Protein AF-A0A7C2NA12-F1 (afdb_monomer_lite)

Radius of gyration: 20.75 Å; chains: 1; bounding box: 58×26×37 Å

Foldseek 3Di:
DDPVVVVVVVVVVVLVPDDPVVVVVVVVVQVVDPVSVVVVVVVVVCVVCVPPDDDDVVVVVVVVVVVVVVVD

Structure (mmCIF, N/CA/C/O backbone):
data_AF-A0A7C2NA12-F1
#
_entry.id   AF-A0A7C2NA12-F1
#
loop_
_atom_site.group_PDB
_atom_site.id
_atom_site.type_symbol
_atom_site.label_atom_id
_atom_site.label_alt_id
_atom_site.label_comp_id
_atom_site.label_asym_id
_atom_site.label_entity_id
_atom_site.label_seq_id
_atom_site.pdbx_PDB_ins_code
_atom_site.Cartn_x
_atom_site.Cartn_y
_atom_site.Cartn_z
_atom_site.occupancy
_atom_site.B_iso_or_equiv
_atom_site.auth_seq_id
_atom_site.auth_comp_id
_atom_site.auth_asym_id
_atom_site.auth_atom_id
_atom_site.pdbx_PDB_model_num
ATOM 1 N N . MET A 1 1 ? -15.759 -13.840 -11.478 1.00 65.25 1 MET A N 1
ATOM 2 C CA . ME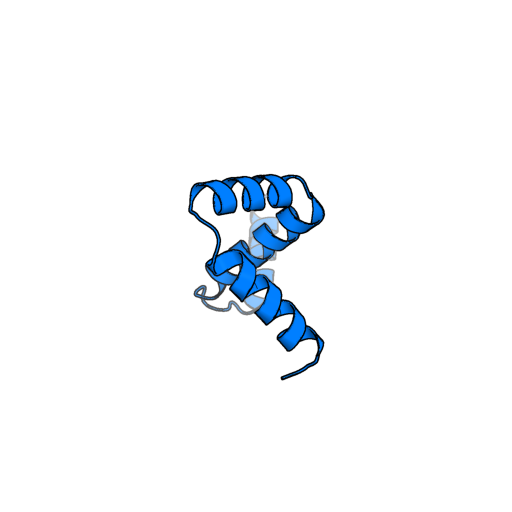T A 1 1 ? -15.133 -13.407 -10.219 1.00 65.25 1 MET A CA 1
ATOM 3 C C . MET A 1 1 ? -14.643 -14.641 -9.488 1.00 65.25 1 MET A C 1
ATOM 5 O O . MET A 1 1 ? -15.421 -15.577 -9.325 1.00 65.25 1 MET A O 1
ATOM 9 N N . SER A 1 2 ? -13.364 -14.696 -9.134 1.00 94.62 2 SER A N 1
ATOM 10 C CA . SER A 1 2 ? -12.824 -15.820 -8.366 1.00 94.62 2 SER A CA 1
ATOM 11 C C . SER A 1 2 ? -13.266 -15.740 -6.893 1.00 94.62 2 SER A C 1
ATOM 13 O O . SER A 1 2 ? -13.534 -14.646 -6.390 1.00 94.62 2 SER A O 1
ATOM 15 N N . PRO A 1 3 ? -13.309 -16.862 -6.146 1.00 90.25 3 PRO A N 1
ATOM 16 C CA . PRO A 1 3 ? -13.608 -16.835 -4.710 1.00 90.25 3 PRO A CA 1
ATOM 17 C C . PRO A 1 3 ? -12.679 -15.910 -3.905 1.00 90.25 3 PRO A C 1
ATOM 19 O O . PRO A 1 3 ? -13.084 -15.345 -2.890 1.00 90.25 3 PRO A O 1
ATOM 22 N N . ARG A 1 4 ? -11.434 -15.726 -4.367 1.00 91.31 4 ARG A N 1
ATOM 23 C CA . ARG A 1 4 ? -10.457 -14.811 -3.757 1.00 91.31 4 ARG A CA 1
ATOM 24 C C . ARG A 1 4 ? -10.841 -13.347 -3.973 1.00 91.31 4 ARG A C 1
ATOM 26 O O . ARG A 1 4 ? -10.830 -12.578 -3.017 1.00 91.31 4 ARG A O 1
ATOM 33 N N . GLU A 1 5 ? -11.226 -12.987 -5.194 1.00 91.31 5 GLU A N 1
ATOM 34 C CA . GLU A 1 5 ? -11.708 -11.640 -5.529 1.00 91.31 5 GLU A CA 1
ATOM 35 C C . GLU A 1 5 ? -12.993 -11.295 -4.769 1.00 91.31 5 GLU A C 1
ATOM 37 O O . GLU A 1 5 ? -13.087 -10.214 -4.194 1.00 91.31 5 GLU A O 1
ATOM 42 N N . ALA A 1 6 ? -13.940 -12.236 -4.687 1.00 94.38 6 ALA A N 1
ATOM 43 C CA . ALA A 1 6 ? -15.188 -12.042 -3.948 1.00 94.38 6 ALA A CA 1
ATOM 44 C C . ALA A 1 6 ? -14.926 -11.780 -2.456 1.00 94.38 6 ALA A C 1
ATOM 46 O O . ALA A 1 6 ? -15.497 -10.869 -1.859 1.00 94.38 6 ALA A O 1
ATOM 47 N N . LYS A 1 7 ? -14.002 -12.539 -1.851 1.00 94.31 7 LYS A N 1
ATOM 48 C CA . LYS A 1 7 ? -13.592 -12.320 -0.461 1.00 94.31 7 LYS A CA 1
ATOM 49 C C . LYS A 1 7 ? -12.968 -10.935 -0.273 1.00 94.31 7 LYS A C 1
ATOM 51 O O . LYS A 1 7 ? -13.327 -10.242 0.675 1.00 94.31 7 LYS A O 1
ATOM 56 N N . ALA A 1 8 ? -12.067 -10.524 -1.164 1.00 95.19 8 ALA A N 1
ATOM 57 C CA . ALA A 1 8 ? -11.435 -9.206 -1.106 1.00 95.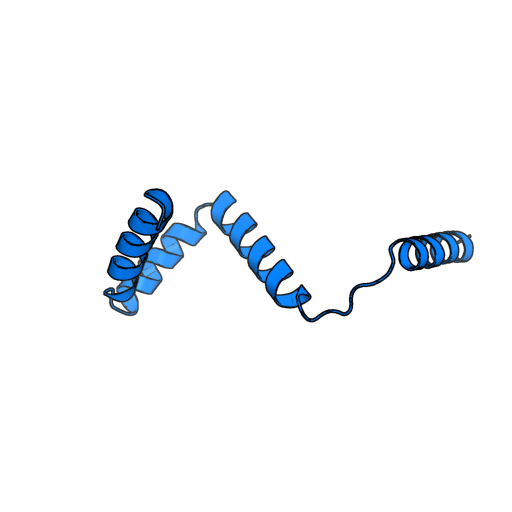19 8 ALA A CA 1
ATOM 58 C C . ALA A 1 8 ? -12.460 -8.061 -1.212 1.00 95.19 8 ALA A C 1
ATOM 60 O O . ALA A 1 8 ? -12.361 -7.071 -0.485 1.00 95.19 8 ALA A O 1
ATOM 61 N N . GLU A 1 9 ? -13.479 -8.213 -2.059 1.00 95.25 9 GLU A N 1
ATOM 62 C CA . GLU A 1 9 ? -14.525 -7.205 -2.241 1.00 95.25 9 GLU A CA 1
ATOM 63 C C . GLU A 1 9 ? -15.377 -6.995 -0.981 1.00 95.25 9 GLU A C 1
ATOM 65 O O . GLU A 1 9 ? -15.672 -5.851 -0.626 1.00 95.25 9 GLU A O 1
ATOM 70 N N . VAL A 1 10 ? -15.683 -8.062 -0.234 1.00 96.62 10 VAL A N 1
ATOM 71 C CA . VAL A 1 10 ? -16.386 -7.949 1.058 1.00 96.62 10 VAL A CA 1
ATOM 72 C C . VAL A 1 10 ? -15.583 -7.100 2.050 1.00 96.62 10 VAL A C 1
ATOM 74 O O . VAL A 1 10 ? -16.135 -6.194 2.679 1.00 96.62 10 VAL A O 1
ATOM 77 N N . PHE A 1 11 ? -14.271 -7.333 2.166 1.00 95.56 11 PHE A N 1
ATOM 78 C CA . PHE A 1 11 ? -13.411 -6.528 3.045 1.00 95.56 11 PHE A CA 1
ATOM 79 C C . PHE A 1 11 ? -13.307 -5.075 2.574 1.00 95.56 11 PHE A C 1
ATOM 81 O O . PHE A 1 11 ? -13.319 -4.160 3.400 1.00 95.56 11 PHE A O 1
ATOM 88 N N . LEU A 1 12 ? -13.272 -4.842 1.260 1.00 96.19 12 LEU A N 1
ATOM 89 C CA . LEU A 1 12 ? -13.281 -3.495 0.698 1.00 96.19 12 LEU A CA 1
ATOM 90 C C . LEU A 1 12 ? -14.587 -2.754 1.017 1.00 96.19 12 LEU A C 1
ATOM 92 O O . LEU A 1 12 ? -14.547 -1.577 1.379 1.00 96.19 12 LEU A O 1
ATOM 96 N N . MET A 1 13 ? -15.737 -3.423 0.910 1.00 97.19 13 MET A N 1
ATOM 97 C CA . MET A 1 13 ? -17.029 -2.850 1.294 1.00 97.19 13 MET A CA 1
ATOM 98 C C . MET A 1 13 ? -17.066 -2.502 2.782 1.00 97.19 13 MET A C 1
ATOM 100 O O . MET A 1 13 ? -17.438 -1.381 3.134 1.00 97.19 13 MET A O 1
ATOM 104 N N . ALA A 1 14 ? -16.617 -3.418 3.644 1.00 97.19 14 ALA A N 1
ATOM 105 C CA . ALA A 1 14 ? -16.534 -3.177 5.081 1.00 97.19 14 ALA A CA 1
ATOM 106 C C . ALA A 1 14 ? -15.645 -1.962 5.394 1.00 97.19 14 ALA A C 1
ATOM 108 O O . ALA A 1 14 ? -16.061 -1.056 6.114 1.00 97.19 14 ALA A O 1
ATOM 109 N N . PHE A 1 15 ? -14.462 -1.879 4.777 1.00 96.88 15 PHE A N 1
ATOM 110 C CA . PHE A 1 15 ? -13.558 -0.740 4.932 1.00 96.88 15 PHE A CA 1
ATOM 111 C C . PHE A 1 15 ? -14.175 0.576 4.436 1.00 96.88 15 PHE A C 1
ATOM 113 O O . PHE A 1 15 ? -14.036 1.614 5.086 1.00 96.88 15 PHE A O 1
ATOM 120 N N . LYS A 1 16 ? -14.883 0.564 3.298 1.00 96.50 16 LYS A N 1
ATOM 121 C CA . LYS A 1 16 ? -15.560 1.755 2.757 1.00 96.50 16 LYS A CA 1
ATOM 122 C C . LYS A 1 16 ? -16.631 2.289 3.709 1.00 96.50 16 LYS A C 1
ATOM 124 O O . LYS A 1 16 ? -16.731 3.514 3.822 1.00 96.50 16 LYS A O 1
ATOM 129 N N . GLY A 1 17 ? -17.343 1.401 4.406 1.00 97.31 17 GLY A N 1
ATOM 130 C CA . GLY A 1 17 ? -18.372 1.737 5.395 1.00 97.31 17 GLY A CA 1
ATOM 131 C C . GLY A 1 17 ? -17.851 2.397 6.677 1.00 97.31 17 GLY A C 1
ATOM 132 O O . GLY A 1 17 ? -18.621 3.045 7.377 1.00 97.31 17 GLY A O 1
ATOM 133 N N . LEU A 1 18 ? -16.551 2.295 6.968 1.00 97.75 18 LEU A N 1
ATOM 134 C CA . LEU A 1 18 ? -15.948 2.907 8.152 1.00 97.75 18 LEU A CA 1
ATOM 135 C C . LEU A 1 18 ? -15.957 4.445 8.097 1.00 97.75 18 LEU A C 1
ATOM 137 O O . LEU A 1 18 ? -15.722 5.071 7.050 1.00 97.75 18 LEU A O 1
ATOM 141 N N . THR A 1 19 ? -16.112 5.070 9.265 1.00 98.19 19 THR A N 1
ATOM 142 C CA . THR A 1 19 ? -15.893 6.509 9.450 1.00 98.19 19 THR A CA 1
ATOM 143 C C . THR A 1 19 ? -14.423 6.875 9.226 1.00 98.19 19 THR A C 1
ATOM 145 O O . THR A 1 19 ? -13.520 6.040 9.270 1.00 98.19 19 THR A O 1
ATOM 148 N N . LYS A 1 20 ? -14.128 8.167 9.032 1.00 97.25 20 LYS A N 1
ATOM 149 C CA . LYS A 1 20 ? -12.743 8.642 8.851 1.00 97.25 20 LYS A CA 1
ATOM 150 C C . LYS A 1 20 ? -11.823 8.283 10.031 1.00 97.25 20 LYS A C 1
ATOM 152 O O . LYS A 1 20 ? -10.647 7.998 9.811 1.00 97.25 20 LYS A O 1
ATOM 157 N N . LYS A 1 21 ? -12.344 8.294 11.265 1.00 98.00 21 LYS A N 1
ATOM 158 C CA . LYS A 1 21 ? -11.584 7.925 12.473 1.00 98.00 21 LYS A CA 1
ATOM 159 C C . LYS A 1 21 ? -11.259 6.432 12.488 1.00 98.00 21 LYS A C 1
ATOM 161 O O . LYS A 1 21 ? -10.111 6.063 12.700 1.00 98.00 21 LYS A O 1
ATOM 166 N N . GLU A 1 22 ? -12.240 5.588 12.188 1.00 97.81 22 GLU A N 1
ATOM 167 C CA . GLU A 1 22 ? -12.053 4.134 12.129 1.00 97.81 22 GLU A CA 1
ATOM 168 C C . GLU A 1 22 ? -11.119 3.724 10.990 1.00 97.81 22 GLU A C 1
ATOM 170 O O . GLU A 1 22 ? -10.243 2.888 11.193 1.00 97.81 22 GLU A O 1
ATOM 175 N N . LYS A 1 23 ? -11.222 4.375 9.822 1.00 97.94 23 LYS A N 1
ATOM 176 C CA . LYS A 1 23 ? -10.275 4.180 8.711 1.00 97.94 23 LYS A CA 1
ATOM 177 C C . LYS A 1 23 ? -8.843 4.472 9.135 1.00 97.94 23 LYS A C 1
ATOM 179 O O . LYS A 1 23 ? -7.947 3.707 8.797 1.00 97.94 23 LYS A O 1
ATOM 184 N N . ARG A 1 24 ? -8.622 5.551 9.892 1.00 97.44 24 ARG A N 1
ATOM 185 C CA . ARG A 1 24 ? -7.292 5.891 10.407 1.00 97.44 24 ARG A CA 1
ATOM 186 C C . ARG A 1 24 ? -6.758 4.797 11.334 1.00 97.44 24 ARG A C 1
ATOM 188 O O . ARG A 1 24 ? -5.656 4.325 11.102 1.00 97.44 24 ARG A O 1
ATOM 195 N N . ILE A 1 25 ? -7.556 4.348 12.302 1.00 97.69 25 ILE A N 1
ATOM 196 C CA . ILE A 1 25 ? -7.167 3.269 13.226 1.00 97.69 25 ILE A CA 1
ATOM 197 C C . ILE A 1 25 ? -6.856 1.974 12.463 1.00 97.69 25 ILE A C 1
ATOM 199 O O . ILE A 1 25 ? -5.892 1.280 12.777 1.00 97.69 25 ILE A O 1
ATOM 203 N N . PHE A 1 26 ? -7.664 1.639 11.455 1.00 96.56 26 PHE A N 1
ATOM 204 C CA . PHE A 1 26 ? -7.447 0.464 10.615 1.00 96.56 26 PHE A CA 1
ATOM 205 C C . PHE A 1 26 ? -6.114 0.546 9.858 1.00 96.56 26 PHE A C 1
ATOM 207 O O . PHE A 1 26 ? -5.318 -0.387 9.923 1.00 96.56 26 PHE A O 1
ATOM 214 N N . ILE A 1 27 ? -5.837 1.679 9.205 1.00 96.19 27 ILE A N 1
ATOM 215 C CA . ILE A 1 27 ? -4.577 1.906 8.482 1.00 96.19 27 ILE A CA 1
ATOM 216 C C . ILE A 1 27 ? -3.383 1.874 9.443 1.00 96.19 27 ILE A C 1
ATOM 218 O O . ILE A 1 27 ? -2.396 1.211 9.156 1.00 96.19 27 ILE A O 1
ATOM 222 N N . GLU A 1 28 ? -3.473 2.523 10.605 1.00 96.81 28 GLU A N 1
ATOM 223 C CA . GLU A 1 28 ? -2.412 2.501 11.622 1.00 96.81 28 GLU A CA 1
ATOM 224 C C . GLU A 1 28 ? -2.082 1.082 12.097 1.00 96.81 28 GLU A C 1
ATOM 226 O O . GLU A 1 28 ? -0.936 0.803 12.434 1.00 96.81 28 GLU A O 1
ATOM 231 N N . ARG A 1 29 ? -3.065 0.174 12.127 1.00 96.19 29 ARG A N 1
ATOM 232 C CA . ARG A 1 29 ? -2.824 -1.242 12.433 1.00 96.19 29 ARG A CA 1
ATOM 233 C C . ARG A 1 29 ? -2.132 -1.964 11.282 1.00 96.19 29 ARG A C 1
ATOM 235 O O . ARG A 1 29 ? -1.199 -2.707 11.554 1.00 96.19 29 ARG A O 1
ATOM 242 N N . LEU A 1 30 ? -2.549 -1.725 10.038 1.00 95.50 30 LEU A N 1
ATOM 243 C CA . 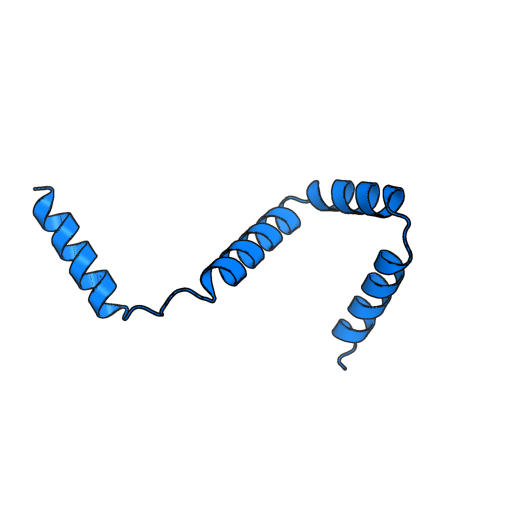LEU A 1 30 ? -1.895 -2.307 8.860 1.00 95.50 30 LEU A CA 1
ATOM 244 C C . LEU A 1 30 ? -0.433 -1.867 8.737 1.00 95.50 30 LEU A C 1
ATOM 246 O O . LEU A 1 30 ? 0.429 -2.685 8.460 1.00 95.50 30 LEU A O 1
ATOM 250 N N . LEU A 1 31 ? -0.133 -0.599 9.028 1.00 95.44 31 LEU A N 1
ATOM 251 C CA . LEU A 1 31 ? 1.230 -0.061 8.968 1.00 95.44 31 LEU A CA 1
ATOM 252 C C . LEU A 1 31 ? 2.184 -0.629 10.036 1.00 95.44 31 LEU A C 1
ATOM 254 O O . LEU A 1 31 ? 3.377 -0.346 9.988 1.00 95.44 31 LEU A O 1
ATOM 258 N N . LYS A 1 32 ? 1.688 -1.399 11.015 1.00 96.56 32 LYS A N 1
ATOM 259 C CA . LYS A 1 32 ? 2.545 -2.123 11.971 1.00 96.56 32 LYS A CA 1
ATOM 260 C C . LYS A 1 32 ? 3.071 -3.439 11.409 1.00 96.56 32 LYS A C 1
ATOM 262 O O . LYS A 1 32 ? 4.013 -3.989 11.973 1.00 96.56 32 LYS A O 1
ATOM 267 N N . ASP A 1 33 ? 2.451 -3.948 10.351 1.00 96.94 33 ASP A N 1
ATOM 268 C CA . ASP A 1 33 ? 2.911 -5.136 9.655 1.00 96.94 33 ASP A CA 1
ATOM 269 C C . ASP A 1 33 ? 3.992 -4.739 8.646 1.00 96.94 33 ASP A C 1
ATOM 271 O O . ASP A 1 33 ? 3.758 -3.954 7.726 1.00 96.94 33 ASP A O 1
ATOM 275 N N . LYS A 1 34 ? 5.202 -5.257 8.858 1.00 95.62 34 LYS A N 1
ATOM 276 C CA . LYS A 1 34 ? 6.363 -4.917 8.041 1.00 95.62 34 LYS A CA 1
ATOM 277 C C . LYS A 1 34 ? 6.226 -5.444 6.611 1.00 95.62 34 LYS A C 1
ATOM 279 O O . LYS A 1 34 ? 6.568 -4.712 5.689 1.00 95.62 34 LYS A O 1
ATOM 284 N N . GLU A 1 35 ? 5.713 -6.661 6.439 1.00 96.75 35 GLU A N 1
ATOM 285 C CA . GLU A 1 35 ? 5.548 -7.283 5.118 1.00 96.75 35 GLU A CA 1
ATOM 286 C C . GLU A 1 35 ? 4.552 -6.471 4.285 1.00 96.75 35 GLU A C 1
ATOM 288 O O . GLU A 1 35 ? 4.845 -6.067 3.163 1.00 96.75 35 GLU A O 1
ATOM 293 N N . PHE A 1 36 ? 3.429 -6.085 4.899 1.00 95.94 36 PHE A N 1
ATOM 294 C CA . PHE A 1 36 ? 2.445 -5.217 4.254 1.00 95.94 36 PHE A CA 1
ATOM 295 C C . PHE A 1 36 ? 3.029 -3.862 3.826 1.00 95.94 36 PHE A C 1
ATOM 297 O O . PHE A 1 36 ? 2.692 -3.345 2.760 1.00 95.94 36 PHE A O 1
ATOM 304 N N . VAL A 1 37 ? 3.869 -3.247 4.665 1.00 96.94 37 VAL A N 1
ATOM 305 C CA . VAL A 1 37 ? 4.488 -1.952 4.345 1.00 96.94 37 VAL A CA 1
ATOM 306 C C . VAL A 1 37 ? 5.463 -2.079 3.177 1.00 96.94 37 VAL A C 1
ATOM 308 O O . VAL A 1 37 ? 5.461 -1.206 2.310 1.00 96.94 37 VAL A O 1
ATOM 311 N N . GLU A 1 38 ? 6.268 -3.140 3.137 1.00 97.25 38 GLU A N 1
ATOM 312 C CA . GLU A 1 38 ? 7.186 -3.415 2.025 1.00 97.25 38 GLU A CA 1
ATOM 313 C C . GLU A 1 38 ? 6.409 -3.593 0.711 1.00 97.25 38 GLU A C 1
ATOM 315 O O . GLU A 1 38 ? 6.650 -2.847 -0.241 1.00 97.25 38 GLU A O 1
ATOM 320 N N . ASP A 1 39 ? 5.378 -4.442 0.703 1.00 96.88 39 ASP A N 1
ATOM 321 C CA . ASP A 1 39 ? 4.504 -4.645 -0.460 1.00 96.88 39 ASP A CA 1
ATOM 322 C C . ASP A 1 39 ? 3.835 -3.342 -0.925 1.00 96.88 39 ASP A C 1
ATOM 324 O O . ASP A 1 39 ? 3.726 -3.055 -2.123 1.00 96.88 39 ASP A O 1
ATOM 328 N N . LEU A 1 40 ? 3.371 -2.519 0.023 1.00 96.31 40 LEU A N 1
ATOM 329 C CA . LEU A 1 40 ? 2.737 -1.239 -0.279 1.00 96.31 40 LEU A CA 1
ATOM 330 C C . LEU A 1 40 ? 3.709 -0.267 -0.957 1.00 96.31 40 LEU A C 1
ATOM 332 O O . LEU A 1 40 ? 3.318 0.439 -1.893 1.00 96.31 40 LEU A O 1
ATOM 336 N N . LEU A 1 41 ? 4.957 -0.217 -0.491 1.00 96.25 41 LEU A N 1
ATOM 337 C CA . LEU A 1 41 ? 5.996 0.620 -1.085 1.00 96.25 41 LEU A CA 1
ATOM 338 C C . LEU A 1 41 ? 6.349 0.141 -2.493 1.00 96.25 41 LEU A C 1
ATOM 340 O O . LEU A 1 41 ? 6.409 0.968 -3.405 1.00 96.25 41 LEU A O 1
ATOM 344 N N . ASP A 1 42 ? 6.499 -1.166 -2.694 1.00 96.19 42 ASP A N 1
ATOM 345 C CA . ASP A 1 42 ? 6.789 -1.745 -4.005 1.00 96.19 42 ASP A CA 1
ATOM 346 C C . ASP A 1 42 ? 5.679 -1.440 -5.014 1.00 96.19 42 ASP A C 1
ATOM 348 O O . ASP A 1 42 ? 5.949 -0.944 -6.114 1.00 96.19 42 ASP A O 1
ATOM 352 N N . MET A 1 43 ? 4.415 -1.625 -4.623 1.00 95.94 43 MET A N 1
ATOM 353 C CA . MET A 1 43 ? 3.270 -1.247 -5.456 1.00 95.94 43 MET A CA 1
ATOM 354 C C . MET A 1 43 ? 3.280 0.247 -5.797 1.00 95.94 43 MET A C 1
ATOM 356 O O . MET A 1 43 ? 3.073 0.619 -6.954 1.00 95.94 43 MET A O 1
ATOM 360 N N . ALA A 1 44 ? 3.557 1.118 -4.822 1.00 95.06 44 ALA A N 1
ATOM 361 C CA . ALA A 1 44 ? 3.622 2.559 -5.054 1.00 95.06 44 ALA A CA 1
ATOM 362 C C . ALA A 1 44 ? 4.758 2.944 -6.018 1.00 95.06 44 ALA A C 1
ATOM 364 O O . ALA A 1 44 ? 4.574 3.811 -6.879 1.00 95.06 44 ALA A O 1
ATOM 365 N N . ILE A 1 45 ? 5.918 2.290 -5.906 1.00 94.44 45 ILE A N 1
ATOM 366 C CA . ILE A 1 45 ? 7.050 2.476 -6.818 1.00 94.44 45 ILE A CA 1
ATOM 367 C C . ILE A 1 45 ? 6.657 2.038 -8.229 1.00 94.44 45 ILE A C 1
ATOM 369 O O . ILE A 1 45 ? 6.849 2.807 -9.170 1.00 94.44 45 ILE A O 1
ATOM 373 N N . ILE A 1 46 ? 6.068 0.852 -8.388 1.00 92.75 46 ILE A N 1
ATOM 374 C CA . ILE A 1 46 ? 5.621 0.345 -9.692 1.00 92.75 46 ILE A CA 1
ATOM 375 C C . ILE A 1 46 ? 4.630 1.318 -10.336 1.00 92.75 46 ILE A C 1
ATOM 377 O O . ILE A 1 46 ? 4.823 1.716 -11.484 1.00 92.75 46 ILE A O 1
ATOM 381 N N . GLU A 1 47 ? 3.609 1.762 -9.600 1.00 92.81 47 GLU A N 1
ATOM 382 C CA . GLU A 1 47 ? 2.608 2.702 -10.115 1.00 92.81 47 GLU A CA 1
ATOM 383 C C . GLU A 1 47 ? 3.220 4.044 -10.526 1.00 92.81 47 GLU A C 1
ATOM 385 O O . GLU A 1 47 ? 2.888 4.583 -11.585 1.00 92.81 47 GLU A O 1
ATOM 390 N N . LYS A 1 48 ? 4.167 4.572 -9.741 1.00 91.00 48 LYS A N 1
ATOM 391 C CA . LYS A 1 48 ? 4.896 5.795 -10.100 1.00 91.00 48 LYS A CA 1
ATOM 392 C C . LYS A 1 48 ? 5.679 5.617 -11.402 1.00 91.00 48 LYS A C 1
ATOM 394 O O . LYS A 1 48 ? 5.701 6.525 -12.233 1.00 91.00 48 LYS A O 1
ATOM 399 N N . ARG A 1 49 ? 6.291 4.445 -11.584 1.00 90.44 49 ARG A N 1
ATOM 400 C CA . ARG A 1 49 ? 7.146 4.125 -12.732 1.00 90.44 49 ARG A CA 1
ATOM 401 C C . ARG A 1 49 ? 6.382 3.648 -13.966 1.00 90.44 49 ARG A C 1
ATOM 403 O O . ARG A 1 49 ? 6.958 3.636 -15.045 1.00 90.44 49 ARG A O 1
ATOM 410 N N . ARG A 1 50 ? 5.081 3.339 -13.873 1.00 88.62 50 ARG A N 1
ATOM 411 C CA . ARG A 1 50 ? 4.255 2.938 -15.035 1.00 88.62 50 ARG A CA 1
ATOM 412 C C . ARG A 1 50 ? 4.272 3.937 -16.192 1.00 88.62 50 ARG A C 1
ATOM 414 O O . ARG A 1 50 ? 4.014 3.548 -17.325 1.00 88.62 50 ARG A O 1
ATOM 421 N N . LYS A 1 51 ? 4.495 5.221 -15.901 1.00 85.12 51 LYS A N 1
ATOM 422 C CA . LYS A 1 51 ? 4.528 6.297 -16.904 1.00 85.12 51 LYS A CA 1
ATOM 423 C C . LYS A 1 51 ? 5.935 6.598 -17.419 1.00 85.12 51 LYS A C 1
ATOM 425 O O . LYS A 1 51 ? 6.078 7.446 -18.296 1.00 85.12 51 LYS A O 1
ATOM 430 N N . GLU A 1 52 ? 6.963 5.958 -16.865 1.00 86.25 52 GLU A N 1
ATOM 431 C CA . GLU A 1 52 ? 8.328 6.113 -17.355 1.00 86.25 52 GLU A CA 1
ATOM 432 C C . GLU A 1 52 ? 8.458 5.412 -18.713 1.00 86.25 52 GLU A C 1
ATOM 434 O O . GLU A 1 52 ? 7.929 4.309 -18.888 1.00 86.25 52 GLU A O 1
ATOM 439 N N . PRO A 1 53 ? 9.141 6.029 -19.693 1.00 82.00 53 PRO A N 1
ATOM 440 C CA . PRO A 1 53 ? 9.415 5.360 -20.952 1.00 82.00 53 PRO A CA 1
ATOM 441 C C . PRO A 1 53 ? 10.252 4.110 -20.682 1.00 82.00 53 PRO A C 1
ATOM 443 O O . PRO A 1 53 ? 11.250 4.149 -19.957 1.00 82.00 53 PRO A O 1
ATOM 446 N N . SER A 1 54 ? 9.846 2.992 -21.280 1.00 79.25 54 SER A N 1
ATOM 447 C CA . SER A 1 54 ? 10.649 1.777 -21.261 1.00 79.25 54 SER A CA 1
ATOM 448 C C . SER A 1 54 ? 11.991 2.052 -21.928 1.00 79.25 54 SER A C 1
ATOM 450 O O . SER A 1 54 ? 12.043 2.635 -23.012 1.00 79.25 54 SER A O 1
ATOM 452 N N . ARG A 1 55 ? 13.066 1.594 -21.296 1.00 82.75 55 ARG A N 1
ATOM 453 C CA . ARG A 1 55 ? 14.421 1.697 -21.825 1.00 82.75 55 ARG A CA 1
ATOM 454 C C . ARG A 1 55 ? 14.910 0.311 -22.261 1.00 82.75 55 ARG A C 1
ATOM 456 O O . ARG A 1 55 ? 14.763 -0.621 -21.467 1.00 82.75 55 ARG A O 1
ATOM 463 N N . PRO A 1 56 ? 15.513 0.163 -23.454 1.00 89.81 56 PRO A N 1
ATOM 464 C CA . PRO A 1 56 ? 16.176 -1.077 -23.848 1.00 89.81 56 PRO A CA 1
ATOM 465 C C . PRO A 1 56 ? 17.273 -1.473 -22.854 1.00 89.81 56 PRO A C 1
ATOM 467 O O . PRO A 1 56 ? 18.041 -0.632 -22.372 1.00 89.81 56 PRO A O 1
ATOM 470 N N . LEU A 1 57 ? 17.350 -2.764 -22.533 1.00 86.56 57 LEU A N 1
ATOM 471 C CA . LEU A 1 57 ? 18.327 -3.275 -21.572 1.00 86.56 57 LEU A CA 1
ATOM 472 C C . LEU A 1 57 ? 19.759 -3.065 -22.084 1.00 86.56 57 LEU A C 1
ATOM 474 O O . LEU A 1 57 ? 20.666 -2.759 -21.313 1.00 86.56 57 LEU A O 1
ATOM 478 N N . GLU A 1 58 ? 19.955 -3.175 -23.391 1.00 91.44 58 GLU A N 1
ATOM 479 C CA . GLU A 1 58 ? 21.227 -2.994 -24.082 1.00 91.44 58 GLU A CA 1
ATOM 480 C C . GLU A 1 58 ? 21.764 -1.576 -23.886 1.00 91.44 58 GLU A C 1
ATOM 482 O O . GLU A 1 58 ? 22.938 -1.410 -23.539 1.00 91.44 58 GLU A O 1
ATOM 487 N N . ASP A 1 59 ? 20.890 -0.574 -24.015 1.00 88.88 59 ASP A N 1
ATOM 488 C CA . ASP A 1 59 ? 21.228 0.830 -23.797 1.00 88.88 59 ASP A CA 1
ATOM 489 C C . ASP A 1 59 ? 21.628 1.059 -22.340 1.00 88.88 59 ASP A C 1
ATOM 491 O O . ASP A 1 59 ? 22.594 1.771 -22.064 1.00 88.88 59 ASP A O 1
ATOM 495 N N . TYR A 1 60 ? 20.909 0.446 -21.389 1.00 87.31 60 TYR A N 1
ATOM 496 C CA . TYR A 1 60 ? 21.253 0.469 -19.959 1.00 87.31 60 TYR A CA 1
ATOM 497 C C . TYR A 1 60 ? 22.642 -0.093 -19.681 1.00 87.31 60 TYR A C 1
ATOM 499 O O . TYR A 1 60 ? 23.467 0.551 -19.028 1.00 87.31 60 TYR A O 1
ATOM 507 N N . LEU A 1 61 ? 22.931 -1.271 -20.224 1.00 92.62 61 LEU A N 1
ATOM 508 C CA . LEU A 1 61 ? 24.219 -1.924 -20.040 1.00 92.62 61 LEU A CA 1
ATOM 509 C C . LEU A 1 61 ? 25.357 -1.154 -20.720 1.00 92.62 61 LEU A C 1
ATOM 511 O O . LEU A 1 61 ? 26.465 -1.114 -20.185 1.00 92.62 61 LEU A O 1
ATOM 515 N N . ALA A 1 62 ? 25.110 -0.531 -21.875 1.00 91.12 62 ALA A N 1
ATOM 516 C CA . ALA A 1 62 ? 26.095 0.299 -22.560 1.00 91.12 62 ALA A CA 1
ATOM 517 C C . ALA A 1 62 ? 26.483 1.529 -21.727 1.00 91.12 62 ALA A C 1
ATOM 519 O O . ALA A 1 62 ? 27.675 1.744 -21.506 1.00 91.12 62 ALA A O 1
ATOM 520 N N . GLU A 1 63 ? 25.511 2.273 -21.188 1.00 87.38 63 GLU A N 1
ATOM 521 C CA . GLU A 1 63 ? 25.790 3.408 -20.296 1.00 87.38 63 GLU A CA 1
ATOM 522 C C . GLU A 1 63 ? 26.535 2.979 -19.030 1.00 87.38 63 GLU A C 1
ATOM 524 O O . GLU A 1 63 ? 27.533 3.604 -18.674 1.00 87.38 63 GLU A O 1
ATOM 529 N N . LYS A 1 64 ? 26.128 1.879 -18.380 1.00 87.69 64 LYS A N 1
ATOM 530 C CA . LYS A 1 64 ? 26.820 1.401 -17.172 1.00 87.69 64 LYS A CA 1
ATOM 531 C C . LYS A 1 64 ? 28.264 0.989 -17.436 1.00 87.69 64 LYS A C 1
ATOM 533 O O . LYS A 1 64 ? 29.149 1.327 -16.650 1.00 87.69 64 LYS A O 1
ATOM 538 N N . ARG A 1 65 ? 28.543 0.323 -18.559 1.00 82.88 65 ARG A N 1
ATOM 539 C CA . ARG A 1 65 ? 29.926 0.018 -18.966 1.00 82.88 65 ARG A CA 1
ATOM 540 C C . ARG A 1 65 ? 30.746 1.295 -19.170 1.00 82.88 65 ARG A C 1
ATOM 542 O O . ARG A 1 65 ? 31.877 1.364 -18.699 1.00 82.88 65 ARG A O 1
ATOM 549 N N . LEU A 1 66 ? 30.164 2.314 -19.805 1.00 74.81 66 LEU A N 1
ATOM 550 C CA . LEU A 1 66 ? 30.823 3.604 -20.037 1.00 74.81 66 LEU A CA 1
ATOM 551 C C . LEU A 1 66 ? 31.083 4.384 -18.737 1.00 74.81 66 LEU A C 1
ATOM 553 O O . LEU A 1 66 ? 32.161 4.956 -18.585 1.00 74.81 66 LEU A O 1
ATOM 557 N N . GLU A 1 67 ? 30.148 4.377 -17.783 1.00 75.62 67 GLU A N 1
ATOM 558 C CA . GLU A 1 67 ? 30.340 4.964 -16.446 1.00 75.62 67 GLU A CA 1
ATOM 559 C C . GLU A 1 67 ? 31.497 4.289 -15.696 1.00 75.62 67 GLU A C 1
ATOM 561 O O . GLU A 1 67 ? 32.345 4.964 -15.116 1.00 75.62 67 GLU A O 1
ATOM 566 N N . THR A 1 68 ? 31.580 2.958 -15.767 1.00 73.19 68 THR A N 1
ATOM 567 C CA . THR A 1 68 ? 32.628 2.183 -15.079 1.00 73.19 68 THR A CA 1
ATOM 568 C C . THR A 1 68 ? 34.021 2.433 -15.676 1.00 73.19 68 THR A C 1
ATOM 570 O O . THR A 1 68 ? 35.024 2.366 -14.969 1.00 73.19 68 THR A O 1
ATOM 573 N N . CYS A 1 69 ? 34.099 2.747 -16.973 1.00 59.62 69 CYS A N 1
ATOM 574 C CA . CYS A 1 69 ? 35.345 3.108 -17.654 1.00 59.62 69 CYS A CA 1
ATOM 575 C C . CYS A 1 69 ? 35.771 4.569 -17.435 1.00 59.62 69 CYS A C 1
ATOM 577 O O . CYS A 1 69 ? 36.959 4.852 -17.514 1.00 59.62 69 CYS A O 1
ATOM 579 N N . ARG A 1 70 ? 34.837 5.493 -17.161 1.00 58.56 70 ARG A N 1
ATOM 580 C CA . ARG A 1 70 ? 35.131 6.918 -16.892 1.00 58.56 70 ARG A CA 1
ATOM 581 C C . ARG A 1 70 ? 35.598 7.207 -15.461 1.00 58.56 70 ARG A C 1
ATOM 583 O O . ARG A 1 70 ? 36.093 8.298 -15.208 1.00 58.56 70 ARG A O 1
ATOM 590 N N . GLY A 1 71 ? 35.410 6.264 -14.539 1.00 58.72 71 GLY A N 1
ATOM 591 C CA . GLY A 1 71 ? 35.881 6.343 -13.151 1.00 58.72 71 GLY A CA 1
ATOM 592 C C . GLY A 1 71 ? 37.250 5.696 -12.902 1.00 58.72 71 GLY A C 1
ATOM 593 O O . GLY A 1 71 ? 37.581 5.451 -11.743 1.00 58.72 71 GLY A O 1
ATOM 594 N N . LYS A 1 72 ? 38.005 5.372 -13.960 1.00 47.56 72 LYS A N 1
ATOM 595 C CA . LYS A 1 72 ? 39.397 4.906 -13.896 1.00 47.56 72 LYS A CA 1
ATOM 596 C C . LYS A 1 72 ? 40.346 5.959 -14.444 1.00 47.56 72 LYS A C 1
ATOM 598 O O . LYS A 1 72 ? 39.965 6.610 -15.440 1.00 47.56 72 LYS A O 1
#

Secondary structure (DSSP, 8-state):
--HHHHHHHHHHHHHHHS-HHHHHHHHHHHTT-HHHHHHHHHHHHHHHHTTSPP--HHHHHHHHHHHHHHT-

pLDDT: mean 90.22, std 10.63, range [47.56, 98.19]

Sequence (72 aa):
MSPREAKAEVFLMAFKGLTKKEKRIFIERLLKDKEFVEDLLDMAIIEKRRKEPSRPLEDYLAEKRLETCRGK

=== Feature glossary ===
The record interleaves many kinds of information about one protein. Here is each kind framed as the question it answers.

Q: What does the local fold look like, residue by residue?
A: The Foldseek 3Di string encodes local tertiary geometry as a 20-letter alphabet — one character per residue — derived from the relative positions of nearby Cα atoms. Unlike the amino-acid sequence, 3Di is a direct function of the 3D structure, so two proteins with the same fold have similar 3Di strings even at low sequence identity.

Q: Which residues are in helices, strands, or loops?
A: The SS8 string is DSSP's per-residue secondary-structure call. α-helix (H) means an i→i+4 H-bond ladder; β-strand (E) means the residue participates in a β-sheet; 3₁₀ (G) and π (I) are tighter and wider helices; T/S are turns/bends; '-' is loop.

Q: How big and how compact is the whole molecule?
A: Radius of gyration (Rg) is the root-mean-square distance of Cα atoms from their centroid — a single number for overall size and compactness. A globular domain of N residues has Rg ≈ 2.2·N^0.38 Å; an extended or disordered chain has a much larger Rg. The Cα contact count is the number of residue pairs whose Cα atoms are within 8 Å and are more than four positions apart in sequence — a standard proxy for tertiary packing density. The bounding box is the smallest axis-aligned box enclosing all Cα atoms.

Q: Where is each backbone atom in 3D?
A: Structure coordinates are given as an mmCIF _atom_site loop: one row per atom with element, residue name, chain id, sequence number, and x/y/z position in Å. Only the four main-chain atoms per residue are included here; side chains are omitted to keep the record compact.

Q: What is the amino-acid chain?
A: Primary structure: the covalent order of the twenty standard amino acids along the backbone. Two proteins with the same sequence will (almost always) fold to the same structure; two with 30% identity often share a fold but not the details.

Q: What if only a Cα trace is available?
A: Three-state secondary structure (P-SEA) collapses the eight DSSP classes into helix (a), strand (b), and coil (c). P-SEA assigns these from Cα geometry alone — distances and angles — without requiring backbone oxygens, so it works on any Cα trace.

Q: What family and functi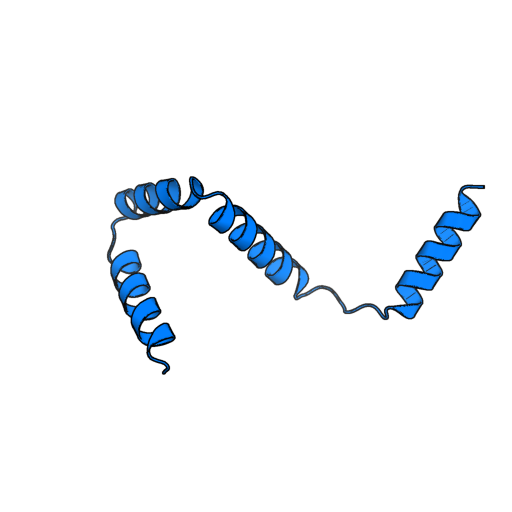on is it annotated with?
A: Database cross-references. InterPro integrates a dozen domain/family signature databases into unified entries with residue-range hits. GO terms attach function/process/location la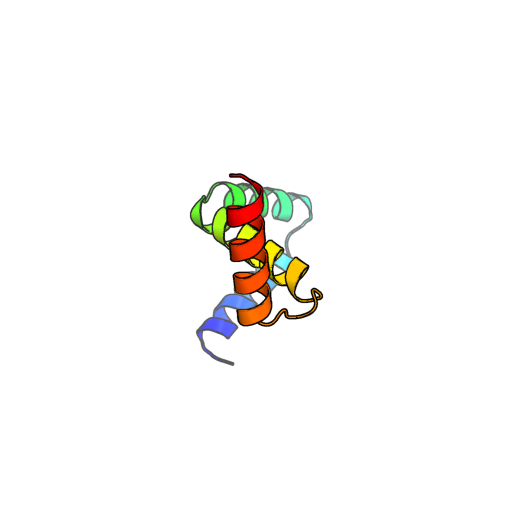bels with evidence codes. CATH codes position the fold in a four-level structural taxonomy. Organism is the NCBI-taxonomy species name.

Q: How confident is the AlphaFold model at each residue?
A: pLDDT is the predicted lDDT-Cα score: AlphaFold's confidence that the local environment of each residue (all inter-atomic distances within 15 Å) is correctly placed. It is a per-residue number between 0 and 100, with higher meaning more reliable.

Q: How mobile is each atom in the crystal?
A: B-factor (Debye–Waller factor) reflects atomic displacement in the crystal lattice. It is an experimental observable (units Å²), not a prediction; low values mean the atom is pinned down, high values mean it moves or is heterogeneous across the crystal.

Q: Which residues are buried vs exposed?
A: SASA measures how much of the protein is reachable by solvent. It is computed by rolling a water-sized probe over the atomic surface and summing the exposed area (Å²). Per-residue SASA distinguishes core (buried, low SASA) from surface (exposed, high SASA) residues; total SASA is a whole-molecule size measure.

Q: What do the diagnostic plots show?
A: Plot images: a contact map (which residues are close in 3D, as an N×N binary image), a Ramachandran scatter (backbone torsion angles, revealing secondary-structure composition at a glance), and — for AlphaFold structures — a PAE heatmap (pairwise prediction confidence).

Q: What known structures does this most resemble?
A: The Foldseek neighbor list gives the closest experimentally determined structures in the PDB, ranked by structural alignment. TM-score near 1 means near-identical fold; near 0.3 means only rough topology match. This is how one finds what a novel AlphaFold prediction most resembles in the solved-structure universe.

Q: Are the domains correctly placed relative to each other?
A: Predicted aligned error is Alp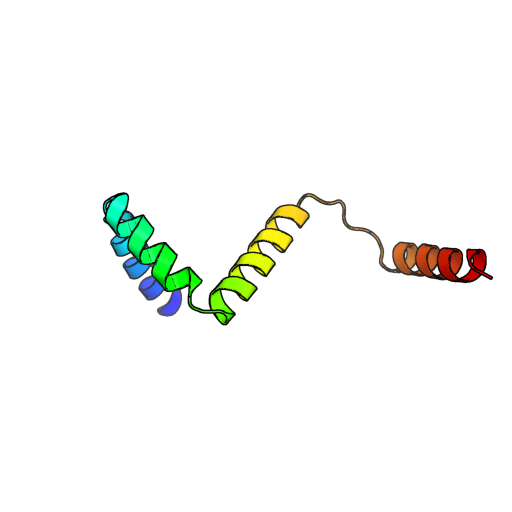haFold's pairwise confidence. Unlike pLDDT (per-residue), PAE is per-residue-pair and captures whether two parts of the structure are correctly placed relative to each other. Units are ångströms of expected positional error.

Q: What do the rendered images show?
A: Structure images are PyMOL renders from six orthogonal camera directions. Cartoon representation draws helices as coils and strands as arrows; sticks shows the backbone as bonds; surface shows the solvent-excluded envelope. Rainbow coloring maps sequence position to hue (blue→red, N→C); chain coloring assigns a distinct color per polypeptide.

Q: What are the backbone torsion angles?
A: φ (phi) and ψ (psi) are the two rotatable backbone dihedrals per residue: φ is the C(i-1)–N–Cα–C torsion, ψ is the N–Cα–C–N(i+1) torsion, both in degrees on (−180°, 180°]. α-helical residues cluster near (−60°, −45°); β-strand residues near (−120°, +130°). A Ramachandran plot is simply a scatter of (φ, ψ) for every residue.